Protein AF-A0AA35P364-F1 (afdb_monomer)

Solvent-accessible surface area (backbone atoms only — not comparable to full-atom values): 6582 Å² total; per-residue (Å²): 137,92,83,86,78,72,69,70,60,59,61,60,56,60,68,74,74,57,80,83,84,75,57,90,77,46,70,70,50,38,62,38,55,43,68,69,60,46,51,52,44,47,53,50,54,66,70,59,63,80,66,86,49,71,68,48,29,53,55,45,30,54,51,31,54,52,48,52,66,71,33,62,90,42,42,50,61,54,12,54,44,51,36,50,40,33,54,50,33,20,50,25,22,54,79,70,67,39,54,71,60,17,50,57,35,50,62,60,43,50,71,68,71,105

Foldseek 3Di:
DDDDPDPVVVVVVVVVPDPPPPPPPQPDQQAPFDNVLLVVLVVLLVVLPDDDDLVSLVVLLVSLVVSCVVCVPTDQLLHNSNLVSLCSNLVSCVVNVVNVVNVVSVVSCVVSVD

Secondary structure (DSSP, 8-state):
-----SSHHHHHHHHTSS-TTS-TTTHHHHT-S-HHHHHHHHHHHHHH----SHHHHHHHHHHHHHHHHHHTTT--TTSHHHHHHHHHHHHHHHHHT-HHHHHHHHHHHTTTT-

Nearest PDB structures (foldseek):
  7bj1-assembly1_A  TM=8.744E-01  e=1.783E-06  Homo sapiens
  6p7z-assembly1_A  TM=8.509E-01  e=1.883E-06  Homo sapiens
  6o9o-assembly1_A  TM=8.502E-01  e=2.759E-06  Homo sapiens
  3tg5-assembly1_A  TM=8.431E-01  e=6.091E-03  Homo sapiens
  6cby-assembly2_B  TM=8.152E-01  e=8.927E-03  Homo sapiens

Mean predicted aligned error: 10.07 Å

pLDDT: mean 78.32, std 21.32, range [32.66, 96.88]

Organism: NCBI:txid74358

Radius of gyration: 14.62 Å; Cα contacts (8 Å, |Δi|>4): 97; chains: 1; bounding box: 36×30×38 Å

Sequence (114 aa):
MDLHRPVYCFLLLFCCFLPWASLRGGDADMLAGDEQAWKEAKEAINKMGAPKSQEEWEQALVTCQTLLKKNATHLPDTNIYQLKVLDFAMDACINLGLLEEALLFGHRTLEPYR

Structure (mmCIF, N/CA/C/O backbone):
data_AF-A0AA35P364-F1
#
_entry.id   AF-A0AA35P364-F1
#
loop_
_atom_sit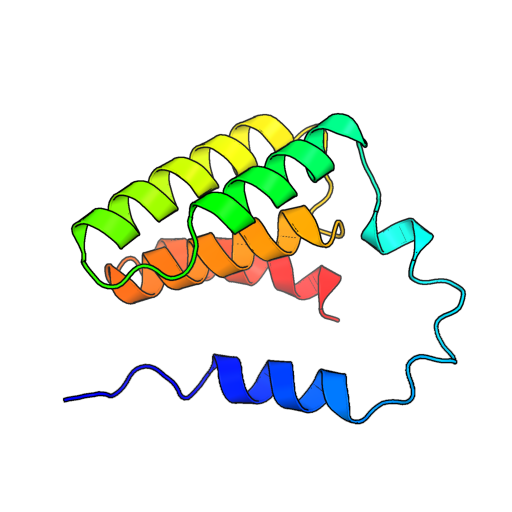e.group_PDB
_atom_site.id
_atom_site.type_symbol
_atom_site.label_atom_id
_atom_site.label_alt_id
_atom_site.label_comp_id
_atom_site.label_asym_id
_atom_site.label_entity_id
_atom_site.label_seq_id
_atom_site.pdbx_PDB_ins_code
_atom_site.Cartn_x
_atom_site.Cartn_y
_atom_site.Cartn_z
_atom_site.occupancy
_atom_site.B_iso_or_equiv
_atom_site.auth_seq_id
_atom_site.auth_comp_id
_atom_site.auth_asym_id
_atom_site.auth_atom_id
_atom_site.pdbx_PDB_model_num
ATOM 1 N N . MET A 1 1 ? -10.575 -4.869 23.273 1.00 32.66 1 MET A N 1
ATOM 2 C CA . MET A 1 1 ? -10.989 -6.184 22.738 1.00 32.66 1 MET A CA 1
ATOM 3 C C . MET A 1 1 ? -10.276 -6.337 21.413 1.00 32.66 1 MET A C 1
ATOM 5 O O . MET A 1 1 ? -10.788 -5.959 20.371 1.00 32.66 1 MET A O 1
ATOM 9 N N . ASP A 1 2 ? -9.025 -6.765 21.528 1.00 38.06 2 ASP A N 1
ATOM 10 C 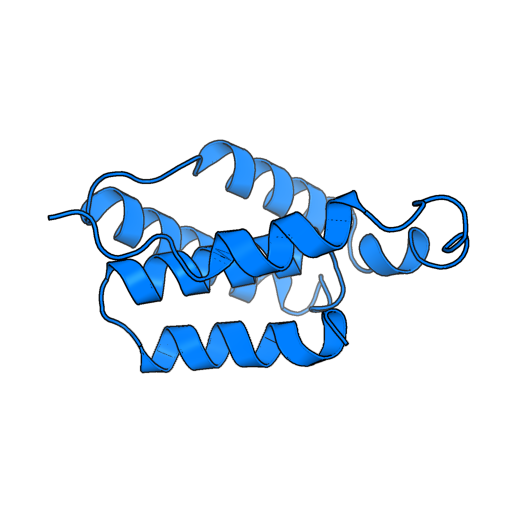CA . ASP A 1 2 ? -8.035 -6.870 20.466 1.00 38.06 2 ASP A CA 1
ATOM 11 C C . ASP A 1 2 ? -8.241 -8.156 19.675 1.00 38.06 2 ASP A C 1
ATOM 13 O O . ASP A 1 2 ? -7.766 -9.220 20.070 1.00 38.06 2 ASP A O 1
ATOM 17 N N . LEU A 1 3 ? -8.959 -8.065 18.559 1.00 37.12 3 LEU A N 1
ATOM 18 C CA . LEU A 1 3 ? -9.148 -9.201 17.662 1.00 37.12 3 LEU A CA 1
ATOM 19 C C . LEU A 1 3 ? -8.999 -8.786 16.193 1.00 37.12 3 LEU A C 1
ATOM 21 O O . LEU A 1 3 ? -9.902 -8.974 15.390 1.00 37.12 3 LEU A O 1
ATOM 25 N N . HIS A 1 4 ? -7.851 -8.208 15.826 1.00 40.41 4 HIS A N 1
ATOM 26 C CA . HIS A 1 4 ? -7.501 -8.042 14.408 1.00 40.41 4 HIS A CA 1
ATOM 27 C C . HIS A 1 4 ? -5.985 -8.069 14.135 1.00 40.41 4 HIS A C 1
ATOM 29 O O . HIS A 1 4 ? -5.447 -7.281 13.368 1.00 40.41 4 HIS A O 1
ATOM 35 N N . ARG A 1 5 ? -5.262 -8.993 14.782 1.00 45.03 5 ARG A N 1
ATOM 36 C CA . ARG A 1 5 ? -3.868 -9.340 14.436 1.00 45.03 5 ARG A CA 1
ATOM 37 C C . ARG A 1 5 ? -3.590 -10.847 14.229 1.00 45.03 5 ARG A C 1
ATOM 39 O O . ARG A 1 5 ? -2.567 -11.311 14.723 1.00 45.03 5 ARG A O 1
ATOM 46 N N . PRO A 1 6 ? -4.407 -11.658 13.518 1.00 38.94 6 PRO A N 1
ATOM 47 C CA . PRO A 1 6 ? -3.957 -13.010 13.179 1.00 38.94 6 PRO A CA 1
ATOM 48 C C . PRO A 1 6 ? -3.529 -13.208 11.716 1.00 38.94 6 PRO A C 1
ATOM 50 O O . PRO A 1 6 ? -2.921 -14.234 11.435 1.00 38.94 6 PRO A O 1
ATOM 53 N N . VAL A 1 7 ? -3.780 -12.277 10.784 1.00 45.25 7 VAL A N 1
ATOM 54 C CA . VAL A 1 7 ? -3.537 -12.562 9.349 1.00 45.25 7 VAL A CA 1
ATOM 55 C C . VAL A 1 7 ? -2.111 -12.207 8.898 1.00 45.25 7 VAL A C 1
ATOM 57 O O . VAL A 1 7 ? -1.451 -13.017 8.255 1.00 45.25 7 VAL A O 1
ATOM 60 N N . TYR A 1 8 ? -1.556 -11.073 9.338 1.00 43.06 8 TYR A N 1
ATOM 61 C CA . TYR A 1 8 ? -0.195 -10.652 8.953 1.00 43.06 8 TYR A CA 1
ATOM 62 C C . TYR A 1 8 ? 0.933 -11.421 9.648 1.00 43.06 8 TYR A C 1
ATOM 64 O O . TYR A 1 8 ? 2.072 -11.421 9.182 1.00 43.06 8 TYR A O 1
ATOM 72 N N . CYS A 1 9 ? 0.630 -12.114 10.748 1.00 40.34 9 CYS A N 1
ATOM 73 C CA . CYS A 1 9 ? 1.623 -12.932 11.439 1.00 40.34 9 CYS A CA 1
ATOM 74 C C . CYS A 1 9 ? 1.949 -14.216 10.656 1.00 40.34 9 CYS A C 1
ATOM 76 O O . CYS A 1 9 ? 3.049 -14.739 10.789 1.00 40.34 9 CYS A O 1
ATOM 78 N N . PHE A 1 10 ? 1.044 -14.708 9.801 1.00 38.28 10 PHE A N 1
ATOM 79 C CA . PHE A 1 10 ? 1.284 -15.938 9.038 1.00 38.28 10 PHE A CA 1
ATOM 80 C C . PHE A 1 10 ? 2.199 -15.734 7.821 1.00 38.28 10 PHE A C 1
ATOM 82 O O . PHE A 1 10 ? 3.036 -16.595 7.557 1.00 38.28 10 PHE A O 1
ATOM 89 N N . LEU A 1 11 ? 2.110 -14.598 7.116 1.00 42.56 11 LEU A N 1
ATOM 90 C CA . LEU A 1 11 ? 2.962 -14.345 5.943 1.00 42.56 11 LEU A CA 1
ATOM 91 C C . LEU A 1 11 ? 4.385 -13.902 6.317 1.00 42.56 11 LEU A C 1
ATOM 93 O O . LEU A 1 11 ? 5.354 -14.359 5.713 1.00 42.56 11 LEU A O 1
ATOM 97 N N . LEU A 1 12 ? 4.538 -13.063 7.348 1.00 47.41 12 LEU A N 1
ATOM 98 C CA . LEU A 1 12 ? 5.862 -12.617 7.800 1.00 47.41 12 LEU A CA 1
ATOM 99 C C . LEU A 1 12 ? 6.687 -13.753 8.421 1.00 47.41 12 LEU A C 1
ATOM 101 O O . LEU A 1 12 ? 7.913 -13.741 8.321 1.00 47.41 12 LEU A O 1
ATOM 105 N N . LEU A 1 13 ? 6.036 -14.758 9.019 1.00 43.19 13 LEU A N 1
ATOM 106 C CA . LEU A 1 13 ? 6.739 -15.922 9.558 1.00 43.19 13 LEU A CA 1
ATOM 107 C C . LEU A 1 13 ? 7.321 -16.807 8.444 1.00 43.19 13 LEU A C 1
ATOM 109 O O . LEU A 1 13 ? 8.389 -17.383 8.631 1.00 43.19 13 LEU A O 1
ATOM 113 N N . PHE A 1 14 ? 6.666 -16.898 7.280 1.00 36.34 14 PHE A N 1
ATOM 114 C CA . PHE A 1 14 ? 7.125 -17.761 6.186 1.00 36.34 14 PHE A CA 1
ATOM 115 C C . PHE A 1 14 ? 8.375 -17.203 5.478 1.00 36.34 14 PHE A C 1
ATOM 117 O O . PHE A 1 14 ? 9.250 -17.971 5.079 1.00 36.34 14 PHE A O 1
ATOM 124 N N . CYS A 1 15 ? 8.536 -15.876 5.415 1.00 45.09 15 CYS A N 1
ATOM 125 C CA . CYS A 1 15 ? 9.720 -15.237 4.821 1.00 45.09 15 CYS A CA 1
ATOM 126 C C . CYS A 1 15 ? 11.001 -15.344 5.670 1.00 45.09 15 CYS A C 1
ATOM 128 O O . CYS A 1 15 ? 12.094 -15.184 5.133 1.00 45.09 15 CYS A O 1
ATOM 130 N N . CYS A 1 16 ? 10.907 -15.625 6.973 1.00 40.28 16 CYS A N 1
ATOM 131 C CA . CYS A 1 16 ? 12.083 -15.671 7.854 1.00 40.28 16 CYS A CA 1
ATOM 132 C C . CYS A 1 16 ? 12.785 -17.041 7.916 1.00 40.28 16 CYS A C 1
ATOM 134 O O . CYS A 1 16 ? 13.871 -17.123 8.487 1.00 40.28 16 CYS A O 1
ATOM 136 N N . PHE A 1 17 ? 12.208 -18.108 7.345 1.00 41.53 17 PHE A N 1
ATOM 137 C CA . PHE A 1 17 ? 12.764 -19.471 7.447 1.00 41.53 17 PHE A CA 1
ATOM 138 C C . PHE A 1 17 ? 13.349 -20.049 6.151 1.00 41.53 17 PHE A C 1
ATOM 140 O O . PHE A 1 17 ? 13.976 -21.108 6.204 1.00 41.53 17 PHE A O 1
ATOM 147 N N . LEU A 1 18 ? 13.209 -19.383 5.002 1.00 46.38 18 LEU A N 1
ATOM 148 C CA . LEU A 1 18 ? 13.876 -19.816 3.773 1.00 46.38 18 LEU A CA 1
ATOM 149 C C . LEU A 1 18 ? 15.234 -19.112 3.629 1.00 46.38 18 LEU A C 1
ATOM 151 O O . LEU A 1 18 ? 15.290 -17.884 3.709 1.00 46.38 18 LEU A O 1
ATOM 155 N N . PRO A 1 19 ? 16.346 -19.845 3.413 1.00 38.75 19 PRO A N 1
ATOM 156 C CA . PRO A 1 19 ? 17.642 -19.231 3.165 1.00 38.75 19 PRO A CA 1
ATOM 157 C C . PRO A 1 19 ? 17.565 -18.291 1.954 1.00 38.75 19 PRO A C 1
ATOM 159 O O . PRO A 1 19 ? 17.461 -18.729 0.811 1.00 38.75 19 PRO A O 1
ATOM 162 N N . TRP A 1 20 ? 17.675 -16.991 2.220 1.00 43.34 20 TRP A N 1
ATOM 163 C CA . TRP A 1 20 ? 17.649 -15.863 1.274 1.00 43.34 20 TRP A CA 1
ATOM 164 C C . TRP A 1 20 ? 18.710 -15.946 0.147 1.00 43.34 20 TRP A C 1
ATOM 166 O O . TRP A 1 20 ? 18.773 -15.103 -0.740 1.00 43.34 20 TRP A O 1
ATOM 176 N N . ALA A 1 21 ? 19.573 -16.964 0.152 1.00 43.66 21 ALA A N 1
ATOM 177 C CA . ALA A 1 21 ? 20.761 -17.045 -0.693 1.00 43.66 21 ALA A CA 1
ATOM 178 C C . ALA A 1 21 ? 20.571 -17.756 -2.050 1.00 43.66 21 ALA A C 1
ATOM 180 O O . ALA A 1 21 ? 21.536 -17.848 -2.807 1.00 43.66 21 ALA A O 1
ATOM 181 N N . SER A 1 22 ? 19.375 -18.249 -2.397 1.00 37.53 22 SER A N 1
ATOM 182 C CA . SER A 1 22 ? 19.163 -18.949 -3.682 1.00 37.53 22 SER A CA 1
ATOM 183 C C . SER A 1 22 ? 18.381 -18.163 -4.738 1.00 37.53 22 SER A C 1
ATOM 185 O O . SER A 1 22 ? 18.352 -18.595 -5.888 1.00 37.53 22 SER A O 1
ATOM 187 N N . LEU A 1 23 ? 17.827 -16.987 -4.424 1.00 45.38 23 LEU A N 1
ATOM 188 C CA . LEU A 1 23 ? 17.059 -16.187 -5.388 1.00 45.38 23 LEU A CA 1
ATOM 189 C C . LEU A 1 23 ? 17.895 -15.050 -5.998 1.00 45.38 23 LEU A C 1
ATOM 191 O O . LEU A 1 23 ? 17.504 -13.889 -6.017 1.00 45.38 23 LEU A O 1
ATOM 195 N N . ARG A 1 24 ? 19.063 -15.385 -6.555 1.00 38.72 24 ARG A N 1
ATOM 196 C CA . ARG A 1 24 ? 19.960 -14.426 -7.233 1.00 38.72 24 ARG A CA 1
ATOM 197 C C . ARG A 1 24 ? 19.373 -13.831 -8.534 1.00 38.72 24 ARG A C 1
ATOM 199 O O . ARG A 1 24 ? 20.063 -13.090 -9.225 1.00 38.72 24 ARG A O 1
ATOM 206 N N . GLY A 1 25 ? 18.124 -14.171 -8.866 1.00 40.81 25 GLY A N 1
ATOM 207 C CA . GLY A 1 25 ? 17.333 -13.593 -9.956 1.00 40.81 25 GLY A CA 1
ATOM 208 C C . GLY A 1 25 ? 16.191 -12.664 -9.512 1.00 40.81 25 GLY A C 1
ATOM 209 O O . GLY A 1 25 ? 15.509 -12.145 -10.384 1.00 40.81 25 GLY A O 1
ATOM 210 N N . GLY A 1 26 ? 15.968 -12.455 -8.204 1.00 53.47 26 GLY A N 1
ATOM 211 C CA . GLY A 1 26 ? 14.803 -11.716 -7.683 1.00 53.47 26 GLY A CA 1
ATOM 212 C C . GLY A 1 26 ? 15.002 -10.210 -7.466 1.00 53.47 26 GLY A C 1
ATOM 213 O O . GLY A 1 26 ? 14.052 -9.447 -7.593 1.00 53.47 26 GLY A O 1
ATOM 214 N N . ASP A 1 27 ? 16.226 -9.748 -7.194 1.00 51.00 27 ASP A N 1
ATOM 215 C CA . ASP A 1 27 ? 16.455 -8.346 -6.793 1.00 51.00 27 ASP A CA 1
ATOM 216 C C . ASP A 1 27 ? 16.166 -7.329 -7.914 1.00 51.00 27 ASP A C 1
ATOM 218 O O . ASP A 1 27 ? 15.724 -6.212 -7.644 1.00 51.00 27 ASP A O 1
ATOM 222 N N . ALA A 1 28 ? 16.401 -7.709 -9.176 1.00 58.91 28 ALA A N 1
ATOM 223 C CA . ALA A 1 28 ? 16.143 -6.845 -10.330 1.00 58.91 28 ALA A CA 1
ATOM 224 C C . ALA A 1 28 ? 14.641 -6.669 -10.605 1.00 58.91 28 ALA A C 1
ATOM 226 O O . ALA A 1 28 ? 14.226 -5.609 -11.069 1.00 58.91 28 ALA A O 1
ATOM 227 N N . ASP A 1 29 ? 13.839 -7.686 -10.290 1.00 66.00 29 ASP A N 1
ATOM 228 C CA . ASP A 1 29 ? 12.388 -7.660 -10.482 1.00 66.00 29 ASP A CA 1
ATOM 229 C C . ASP A 1 29 ? 11.688 -6.926 -9.323 1.00 66.00 29 ASP A C 1
ATOM 231 O O . ASP A 1 29 ? 10.801 -6.102 -9.532 1.00 66.00 29 ASP A O 1
ATOM 235 N N . MET A 1 30 ? 12.192 -7.089 -8.092 1.00 74.94 30 MET A N 1
ATOM 236 C CA . MET A 1 30 ? 11.675 -6.398 -6.900 1.00 74.94 30 MET A CA 1
ATOM 237 C C . MET A 1 30 ? 11.795 -4.866 -6.960 1.00 74.94 30 MET A C 1
ATOM 239 O O . MET A 1 30 ? 11.048 -4.167 -6.272 1.00 74.94 30 MET A O 1
ATOM 243 N N . LEU A 1 31 ? 12.729 -4.334 -7.753 1.00 84.19 31 LEU A N 1
ATOM 244 C CA . LEU A 1 31 ? 12.940 -2.896 -7.965 1.00 84.19 31 LEU A CA 1
ATOM 245 C C . LEU A 1 31 ? 12.541 -2.437 -9.376 1.00 84.19 31 LEU A C 1
ATOM 247 O O . LEU A 1 31 ? 12.961 -1.363 -9.808 1.00 84.19 31 LEU A O 1
ATOM 251 N N . ALA A 1 32 ? 11.726 -3.223 -10.085 1.00 83.81 32 ALA A N 1
ATOM 252 C CA . ALA A 1 32 ? 11.249 -2.881 -11.419 1.00 83.81 32 ALA A CA 1
ATOM 253 C C . ALA A 1 32 ? 10.453 -1.563 -11.438 1.00 83.81 32 ALA A C 1
ATOM 255 O O . ALA A 1 32 ? 9.769 -1.209 -10.475 1.00 83.81 32 ALA A O 1
ATOM 256 N N . GLY A 1 33 ? 10.511 -0.851 -12.563 1.00 89.19 33 GLY A N 1
ATOM 257 C CA . GLY A 1 33 ? 9.856 0.446 -12.743 1.00 89.19 33 GLY A CA 1
ATOM 258 C C . GLY A 1 33 ? 10.771 1.641 -12.467 1.00 89.19 33 GLY A C 1
ATOM 259 O O . GLY A 1 33 ? 11.994 1.520 -12.410 1.00 89.19 33 GLY A O 1
ATOM 260 N N . ASP A 1 34 ? 10.166 2.821 -12.359 1.00 91.31 34 ASP A N 1
ATOM 261 C CA . ASP A 1 34 ? 10.885 4.085 -12.206 1.00 91.31 34 ASP A CA 1
ATOM 262 C C . ASP A 1 34 ? 11.522 4.236 -10.813 1.00 91.31 34 ASP A C 1
ATOM 264 O O . ASP A 1 34 ? 10.859 4.102 -9.779 1.00 91.31 34 ASP A O 1
ATOM 268 N N . GLU A 1 35 ? 12.822 4.550 -10.791 1.00 90.75 35 GLU A N 1
ATOM 269 C CA . GLU A 1 35 ? 13.596 4.650 -9.554 1.00 90.75 35 GLU A CA 1
ATOM 270 C C . GLU A 1 35 ? 13.127 5.772 -8.629 1.00 90.75 35 GLU A C 1
ATOM 272 O O . GLU A 1 35 ? 13.069 5.607 -7.406 1.00 90.75 35 GLU A O 1
ATOM 277 N N . GLN A 1 36 ? 12.771 6.914 -9.208 1.00 90.75 36 GLN A N 1
ATOM 278 C CA . GLN A 1 36 ?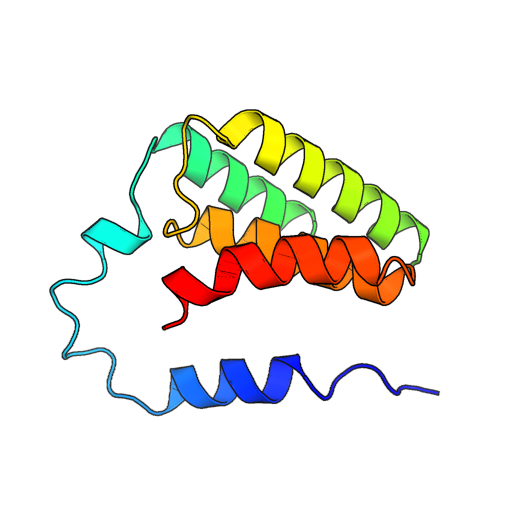 12.295 8.056 -8.449 1.00 90.75 36 GLN A CA 1
ATOM 279 C C . GLN A 1 36 ? 10.926 7.742 -7.831 1.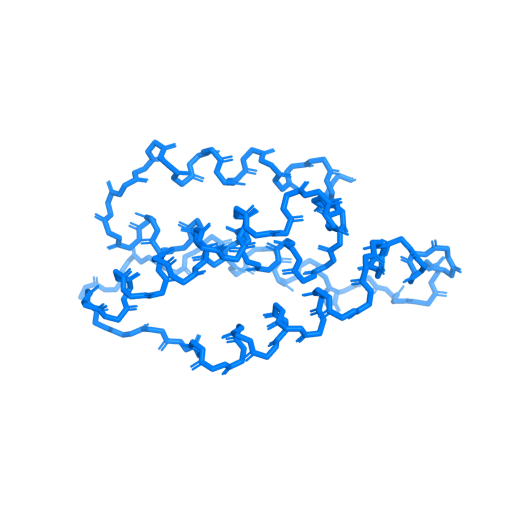00 90.75 36 GLN A C 1
ATOM 281 O O . GLN A 1 36 ? 10.703 8.019 -6.650 1.00 90.75 36 GLN A O 1
ATOM 286 N N . ALA A 1 37 ? 10.043 7.083 -8.584 1.00 91.81 37 ALA A N 1
ATOM 287 C CA . ALA A 1 37 ? 8.716 6.703 -8.116 1.00 91.81 37 ALA A CA 1
ATOM 288 C C . ALA A 1 37 ? 8.762 5.729 -6.927 1.00 91.81 37 ALA A C 1
ATOM 290 O O . ALA A 1 37 ? 8.054 5.937 -5.935 1.00 91.81 37 ALA A O 1
ATOM 291 N N . TRP A 1 38 ? 9.602 4.684 -6.973 1.00 90.75 38 TRP A N 1
ATOM 292 C CA . TRP A 1 38 ? 9.660 3.738 -5.853 1.00 90.75 38 TRP A CA 1
ATOM 293 C C . TRP A 1 38 ? 10.372 4.312 -4.624 1.00 90.75 38 TRP A C 1
ATOM 295 O O . TRP A 1 38 ? 10.013 3.967 -3.494 1.00 90.75 38 TRP A O 1
ATOM 305 N N . LYS A 1 39 ? 11.330 5.235 -4.802 1.00 92.88 39 LYS A N 1
ATOM 306 C CA . LYS A 1 39 ? 11.946 5.978 -3.688 1.00 92.88 39 LYS A CA 1
ATOM 307 C C . LYS A 1 39 ? 10.926 6.856 -2.968 1.00 92.88 39 LYS A C 1
ATOM 309 O O . LYS A 1 39 ? 10.864 6.830 -1.740 1.00 92.88 39 LYS A O 1
ATOM 314 N N . GLU A 1 40 ? 10.084 7.566 -3.713 1.00 93.56 40 GLU A N 1
ATOM 315 C CA . GLU A 1 40 ? 9.002 8.371 -3.139 1.00 93.56 40 GLU A CA 1
ATOM 316 C C . GLU A 1 40 ? 7.974 7.509 -2.396 1.00 93.56 40 GLU A C 1
ATOM 318 O O . GLU A 1 40 ? 7.575 7.851 -1.281 1.00 93.56 40 GLU A O 1
ATOM 323 N N . ALA A 1 41 ? 7.595 6.357 -2.963 1.00 92.38 41 ALA A N 1
ATOM 324 C CA . ALA A 1 41 ? 6.708 5.406 -2.294 1.00 92.38 41 ALA A CA 1
ATOM 325 C C . ALA A 1 41 ? 7.313 4.904 -0.971 1.00 92.38 41 ALA A C 1
ATOM 327 O O . ALA A 1 41 ? 6.645 4.916 0.065 1.00 92.38 41 ALA A O 1
ATOM 328 N N . LYS A 1 42 ? 8.602 4.538 -0.972 1.00 92.62 42 LYS A N 1
ATOM 329 C CA . LYS A 1 42 ? 9.341 4.130 0.233 1.00 92.62 42 LYS A CA 1
ATOM 330 C C . LYS A 1 42 ? 9.327 5.211 1.312 1.00 92.62 42 LYS A C 1
ATOM 332 O O . LYS A 1 42 ? 9.086 4.910 2.481 1.00 92.62 42 LYS A O 1
ATOM 337 N N . GLU A 1 43 ? 9.606 6.457 0.943 1.00 94.06 43 GLU A N 1
ATOM 338 C CA . GLU A 1 43 ? 9.588 7.573 1.888 1.00 94.06 43 GLU A CA 1
ATOM 339 C C . GLU A 1 43 ? 8.196 7.816 2.464 1.00 94.06 43 GLU A C 1
ATOM 341 O O . GLU A 1 43 ? 8.067 8.053 3.666 1.00 94.06 43 GLU A O 1
ATOM 346 N N . ALA A 1 44 ? 7.157 7.736 1.634 1.00 92.06 44 ALA A N 1
ATOM 347 C CA . ALA A 1 44 ? 5.786 7.921 2.081 1.00 92.06 44 ALA A CA 1
ATOM 348 C C . ALA A 1 44 ? 5.351 6.824 3.063 1.00 92.06 44 ALA A C 1
ATOM 350 O O . ALA A 1 44 ? 4.804 7.145 4.116 1.00 92.06 44 ALA A O 1
ATOM 351 N N . ILE A 1 45 ? 5.671 5.553 2.786 1.00 90.56 45 ILE A N 1
ATOM 352 C CA . ILE A 1 45 ? 5.409 4.434 3.710 1.00 90.56 45 ILE A CA 1
ATOM 353 C C . ILE A 1 45 ? 6.098 4.671 5.058 1.00 90.56 45 ILE A C 1
ATOM 355 O O . ILE A 1 45 ? 5.472 4.553 6.110 1.00 90.56 45 ILE A O 1
ATOM 359 N N . ASN A 1 46 ? 7.372 5.070 5.038 1.00 90.06 46 ASN A N 1
ATOM 360 C CA . ASN A 1 46 ? 8.113 5.347 6.268 1.00 90.06 46 ASN A CA 1
ATOM 361 C C . ASN A 1 46 ? 7.501 6.505 7.077 1.00 90.06 46 ASN A C 1
ATOM 363 O O . ASN A 1 46 ? 7.565 6.482 8.304 1.00 90.06 46 ASN A O 1
ATOM 367 N N . LYS A 1 47 ? 6.913 7.507 6.408 1.00 91.75 47 LYS A N 1
ATOM 368 C CA . LYS A 1 47 ? 6.230 8.636 7.061 1.00 91.75 47 LYS A CA 1
ATOM 369 C C . LYS A 1 47 ? 4.872 8.250 7.648 1.00 91.75 47 LYS A C 1
ATOM 371 O O . LYS A 1 47 ? 4.538 8.750 8.715 1.00 91.75 47 LYS A O 1
ATOM 376 N N . MET A 1 48 ? 4.109 7.382 6.979 1.00 88.25 48 MET A N 1
ATOM 377 C CA . MET A 1 48 ? 2.805 6.915 7.474 1.00 88.25 48 MET A CA 1
ATOM 378 C C . MET A 1 48 ? 2.935 6.060 8.744 1.00 88.25 48 MET A C 1
ATOM 380 O O . MET A 1 48 ? 2.038 6.071 9.583 1.00 88.25 48 MET A O 1
ATOM 384 N N . GLY A 1 49 ? 4.064 5.367 8.928 1.00 87.44 49 GLY A N 1
ATOM 385 C CA . GLY A 1 49 ? 4.348 4.629 10.158 1.00 87.44 49 GLY A CA 1
ATOM 386 C C . GLY A 1 49 ? 3.291 3.561 10.460 1.00 87.44 49 GLY A C 1
ATOM 387 O O . GLY A 1 49 ? 2.892 2.814 9.574 1.00 87.44 49 GLY A O 1
ATOM 388 N N . ALA A 1 50 ? 2.864 3.467 11.721 1.00 88.62 50 ALA A N 1
ATOM 389 C CA . ALA A 1 50 ? 1.827 2.537 12.167 1.00 88.62 50 ALA A CA 1
ATOM 390 C C . ALA A 1 50 ? 0.631 3.325 12.735 1.00 88.62 50 ALA A C 1
ATOM 392 O O . ALA A 1 50 ? 0.717 3.762 13.890 1.00 88.62 50 ALA A O 1
ATOM 393 N N . PRO A 1 51 ? -0.449 3.509 11.953 1.00 90.12 51 PRO A N 1
ATOM 394 C CA . PRO A 1 51 ? -1.655 4.203 12.391 1.00 90.12 51 PRO A CA 1
ATOM 395 C C . PRO A 1 51 ? -2.303 3.523 13.605 1.00 90.12 51 PRO A C 1
ATOM 397 O O . PRO A 1 51 ? -2.279 2.296 13.749 1.00 90.12 51 PRO A O 1
ATOM 400 N N . LYS A 1 52 ? -2.867 4.326 14.506 1.00 89.19 52 LYS A N 1
ATOM 401 C CA . LYS A 1 52 ? -3.483 3.895 15.772 1.00 89.19 52 LYS A CA 1
ATOM 402 C C . LYS A 1 52 ? -4.904 4.410 15.957 1.00 89.19 52 LYS A C 1
ATOM 404 O O . LYS A 1 52 ? -5.634 3.847 16.771 1.00 89.19 52 LYS A O 1
ATOM 409 N N . SER A 1 53 ? -5.289 5.467 15.249 1.00 93.81 53 SER A N 1
ATOM 410 C CA . SER A 1 53 ? -6.640 6.029 15.277 1.00 93.81 53 SER A CA 1
ATOM 411 C C . SER A 1 53 ? -7.338 5.862 13.928 1.00 93.81 53 SER A C 1
ATOM 413 O O . SER A 1 53 ? -6.693 5.648 12.904 1.00 93.81 53 SER A O 1
ATOM 415 N N . GLN A 1 54 ? -8.668 5.969 13.921 1.00 92.75 54 GLN A N 1
ATOM 416 C CA . GLN A 1 54 ? -9.444 5.912 12.681 1.00 92.75 54 GLN A CA 1
ATOM 417 C C . GLN A 1 54 ? -9.039 7.026 11.700 1.00 92.75 54 GLN A C 1
ATOM 419 O O . GLN A 1 54 ? -8.839 6.754 10.524 1.00 92.75 54 GLN A O 1
ATOM 424 N N . GLU A 1 55 ? -8.840 8.253 12.187 1.00 94.50 55 GLU A N 1
ATOM 425 C CA . GLU A 1 55 ? -8.409 9.394 11.366 1.00 94.50 55 GLU A CA 1
ATOM 426 C C . GLU A 1 55 ? -7.030 9.156 10.728 1.00 94.50 55 GLU A C 1
ATOM 428 O O . GLU A 1 55 ? -6.821 9.444 9.550 1.00 94.50 55 GLU A O 1
ATOM 433 N N . GLU A 1 56 ? -6.097 8.556 11.475 1.00 93.25 56 GLU A N 1
ATOM 434 C CA . GLU A 1 56 ? -4.785 8.183 10.939 1.00 93.25 56 GLU A CA 1
ATOM 435 C C . GLU A 1 56 ? -4.906 7.107 9.848 1.00 93.25 56 GLU A C 1
ATOM 437 O O . GLU A 1 56 ? -4.183 7.172 8.854 1.00 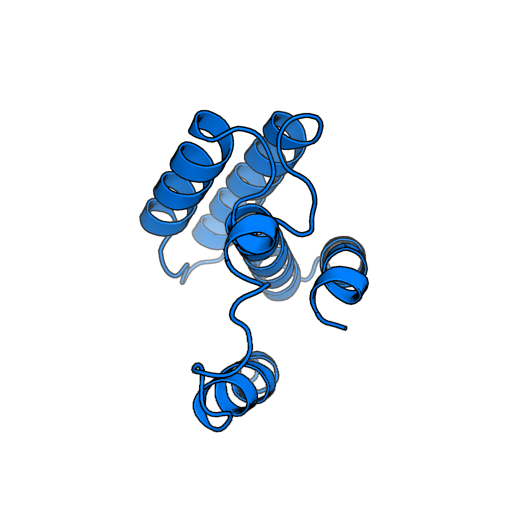93.25 56 GLU A O 1
ATOM 442 N N . TRP A 1 57 ? -5.836 6.151 9.987 1.00 95.38 57 TRP A N 1
ATOM 443 C CA . TRP A 1 57 ? -6.131 5.157 8.946 1.00 95.38 57 TRP A CA 1
ATOM 444 C C . TRP A 1 57 ? -6.768 5.780 7.697 1.00 95.38 57 TRP A C 1
ATOM 446 O O . TRP A 1 57 ? -6.412 5.405 6.581 1.00 95.38 57 TRP A O 1
ATOM 456 N N . GLU A 1 58 ? -7.664 6.754 7.857 1.00 96.12 58 GLU A N 1
ATOM 457 C CA . GLU A 1 58 ? -8.269 7.483 6.734 1.00 96.12 58 GLU A CA 1
ATOM 458 C C . GLU A 1 58 ? -7.205 8.275 5.961 1.00 96.12 58 GLU A C 1
ATOM 460 O O . GLU A 1 58 ? -7.112 8.184 4.733 1.00 96.12 58 GLU A O 1
ATOM 465 N N . GLN A 1 59 ? -6.330 8.993 6.669 1.00 95.50 59 GLN A N 1
ATOM 466 C CA . GLN A 1 59 ? -5.248 9.758 6.051 1.00 95.50 59 GLN A CA 1
ATOM 467 C C . GLN A 1 59 ? -4.207 8.856 5.366 1.00 95.50 59 GLN A C 1
ATOM 469 O O . GLN A 1 59 ? -3.724 9.167 4.268 1.00 95.50 59 GLN A O 1
ATOM 474 N N . ALA A 1 60 ? -3.892 7.718 5.986 1.00 94.69 60 ALA A N 1
ATOM 475 C CA . ALA A 1 60 ? -3.093 6.649 5.402 1.00 94.69 60 ALA A CA 1
ATOM 476 C C . ALA A 1 60 ? -3.691 6.132 4.086 1.00 94.69 60 ALA A C 1
ATOM 478 O O . ALA A 1 60 ? -2.984 6.060 3.076 1.00 94.69 60 ALA A O 1
ATOM 479 N N . LEU A 1 61 ? -4.990 5.815 4.070 1.00 96.31 61 LEU A N 1
ATOM 480 C CA . LEU A 1 61 ? -5.671 5.298 2.885 1.00 96.31 61 LEU A CA 1
ATOM 481 C C . LEU A 1 61 ? -5.643 6.310 1.734 1.00 96.31 61 LEU A C 1
ATOM 483 O O . LEU A 1 61 ? -5.274 5.952 0.614 1.00 96.31 61 LEU A O 1
ATOM 487 N N . VAL A 1 62 ? -5.940 7.584 2.009 1.00 96.88 62 VAL A N 1
ATOM 488 C CA . VAL A 1 62 ? -5.886 8.663 1.004 1.00 96.88 62 VAL A CA 1
ATOM 489 C C . VAL A 1 62 ? -4.481 8.795 0.413 1.00 96.88 62 VAL A C 1
ATOM 491 O O . VAL A 1 62 ? -4.313 8.935 -0.804 1.00 96.88 62 VAL A O 1
ATOM 494 N N . THR A 1 63 ? -3.454 8.714 1.260 1.00 95.94 63 THR A N 1
ATOM 495 C CA . THR A 1 63 ? -2.054 8.782 0.826 1.00 95.94 63 THR A CA 1
ATOM 496 C C . THR A 1 63 ? -1.708 7.593 -0.070 1.00 95.94 63 THR A C 1
ATOM 498 O O . THR A 1 63 ? -1.154 7.787 -1.155 1.00 95.94 63 THR A O 1
ATOM 501 N N . CYS A 1 64 ? -2.099 6.376 0.315 1.00 95.62 64 CYS A N 1
ATOM 502 C CA . CYS A 1 64 ? -1.871 5.177 -0.488 1.00 95.62 64 CYS A CA 1
ATOM 503 C C . CYS A 1 64 ? -2.587 5.246 -1.839 1.00 95.62 64 CYS A C 1
ATOM 505 O O . CYS A 1 64 ? -1.961 5.028 -2.872 1.00 95.62 64 CYS A O 1
ATOM 507 N N . GLN A 1 65 ? -3.867 5.621 -1.869 1.00 95.56 65 GLN A N 1
ATOM 508 C CA . GLN A 1 65 ? -4.626 5.774 -3.114 1.00 95.56 65 GLN A CA 1
ATOM 509 C C . GLN A 1 65 ? -3.993 6.815 -4.047 1.00 95.56 65 GLN A C 1
ATOM 511 O O . GLN A 1 65 ? -3.899 6.597 -5.258 1.00 95.56 65 GLN A O 1
ATOM 516 N N . THR A 1 66 ? -3.502 7.925 -3.487 1.00 96.12 66 THR A N 1
ATOM 517 C CA . THR A 1 66 ? -2.802 8.967 -4.249 1.00 96.12 66 THR A CA 1
ATOM 518 C C . THR A 1 66 ? -1.510 8.431 -4.862 1.00 96.12 66 THR A C 1
ATOM 520 O O . THR A 1 66 ? -1.265 8.647 -6.050 1.00 96.12 66 THR A O 1
ATOM 523 N N . LEU A 1 67 ? -0.708 7.693 -4.088 1.00 94.50 67 LEU A N 1
ATOM 524 C CA . LEU A 1 67 ? 0.519 7.056 -4.570 1.00 94.50 67 LEU A CA 1
ATOM 525 C C . LEU A 1 67 ? 0.233 6.012 -5.650 1.00 94.50 67 LEU A C 1
ATOM 527 O O . LEU A 1 67 ? 0.866 6.047 -6.699 1.00 94.50 67 LEU A O 1
ATOM 531 N N . LEU A 1 68 ? -0.749 5.132 -5.440 1.00 94.06 68 LEU A N 1
ATOM 532 C CA . LEU A 1 68 ? -1.119 4.094 -6.406 1.00 94.06 68 LEU A CA 1
ATOM 533 C C . LEU A 1 68 ? -1.591 4.703 -7.726 1.00 94.06 68 LEU A C 1
ATOM 535 O O . LEU A 1 68 ? -1.202 4.233 -8.792 1.00 94.06 68 LEU A O 1
ATOM 539 N N . LYS A 1 69 ? -2.390 5.775 -7.671 1.00 94.38 69 LYS A N 1
ATOM 540 C CA . LYS A 1 69 ? -2.846 6.489 -8.867 1.00 94.38 69 LYS A CA 1
ATOM 541 C C . LYS A 1 69 ? -1.696 7.203 -9.576 1.00 94.38 69 LYS A C 1
ATOM 543 O O . LYS A 1 69 ? -1.621 7.149 -10.800 1.00 94.38 69 LYS A O 1
ATOM 548 N N . LYS A 1 70 ? -0.804 7.857 -8.823 1.00 93.38 70 LYS A N 1
ATOM 549 C CA . LYS A 1 70 ? 0.388 8.525 -9.365 1.00 93.38 70 LYS A CA 1
ATOM 550 C C . LYS A 1 70 ? 1.331 7.523 -10.033 1.00 93.38 70 LYS A C 1
ATOM 552 O O . LYS A 1 70 ? 1.846 7.806 -11.106 1.00 93.38 70 LYS A O 1
ATOM 557 N N . ASN A 1 71 ? 1.527 6.360 -9.419 1.00 92.06 71 ASN A N 1
ATOM 558 C CA . ASN A 1 71 ? 2.520 5.376 -9.836 1.00 92.06 71 ASN A CA 1
ATOM 559 C C . ASN A 1 71 ? 1.979 4.326 -10.815 1.00 92.06 71 ASN A C 1
ATOM 561 O O . ASN A 1 71 ? 2.760 3.501 -11.275 1.00 92.06 71 ASN A O 1
ATOM 565 N N . ALA A 1 72 ? 0.692 4.358 -11.177 1.00 87.44 72 ALA A N 1
ATOM 566 C CA . ALA A 1 72 ? 0.047 3.338 -12.014 1.00 87.44 72 ALA A CA 1
ATOM 567 C C . ALA A 1 72 ? 0.755 3.073 -13.359 1.00 87.44 72 ALA A C 1
ATOM 569 O O . ALA A 1 72 ? 0.691 1.964 -13.877 1.00 87.44 72 ALA A O 1
ATOM 570 N N . THR A 1 73 ? 1.432 4.075 -13.928 1.00 88.50 73 THR A N 1
ATOM 571 C CA . THR A 1 73 ? 2.208 3.956 -15.178 1.00 88.50 73 THR A CA 1
ATOM 572 C C . THR A 1 73 ? 3.714 3.820 -14.960 1.00 88.50 73 THR A C 1
ATOM 574 O O . THR A 1 73 ? 4.453 3.641 -15.925 1.00 88.50 73 THR A O 1
ATOM 577 N N . HIS A 1 74 ? 4.180 3.951 -13.718 1.00 90.50 74 HIS A N 1
ATOM 578 C CA . HIS A 1 74 ? 5.600 4.046 -13.371 1.00 90.50 74 HIS A CA 1
ATOM 579 C C . HIS A 1 74 ? 6.109 2.830 -12.602 1.00 90.50 74 HIS A C 1
ATOM 581 O O . HIS A 1 74 ? 7.280 2.482 -12.744 1.00 90.50 74 HIS A O 1
ATOM 587 N N . LEU A 1 75 ? 5.250 2.188 -11.806 1.00 90.50 75 LEU A N 1
ATOM 588 C CA . LEU A 1 75 ? 5.596 1.032 -10.989 1.00 90.50 75 LEU A CA 1
ATOM 589 C C . LEU A 1 75 ? 4.658 -0.137 -11.301 1.00 90.50 75 LEU A C 1
ATOM 591 O O . LEU A 1 75 ? 3.442 0.017 -11.161 1.00 90.50 75 LEU A O 1
ATOM 595 N N . PRO A 1 76 ? 5.197 -1.303 -11.693 1.00 90.38 76 PRO A N 1
ATOM 596 C CA . PRO A 1 76 ? 4.405 -2.520 -11.739 1.00 90.38 76 PRO A CA 1
ATOM 597 C C . PRO A 1 76 ? 4.049 -2.967 -10.319 1.00 90.38 76 PRO A C 1
ATOM 599 O O . PRO A 1 76 ? 4.775 -2.684 -9.363 1.00 90.38 76 PRO A O 1
ATOM 602 N N . ASP A 1 77 ? 2.968 -3.733 -10.189 1.00 88.81 77 ASP A N 1
ATOM 603 C CA . ASP A 1 77 ? 2.572 -4.319 -8.904 1.00 88.81 77 ASP A CA 1
ATOM 604 C C . ASP A 1 77 ? 3.575 -5.378 -8.405 1.00 88.81 77 ASP A C 1
ATOM 606 O O . ASP A 1 77 ? 3.517 -5.741 -7.242 1.00 88.81 77 ASP A O 1
ATOM 610 N N . THR A 1 78 ? 4.545 -5.814 -9.221 1.00 85.88 78 THR A N 1
ATOM 611 C CA . THR A 1 78 ? 5.681 -6.653 -8.789 1.00 85.88 78 THR A CA 1
ATOM 612 C C . THR A 1 78 ? 6.755 -5.879 -8.013 1.00 85.88 78 THR A C 1
ATOM 614 O O . THR A 1 78 ? 7.560 -6.482 -7.302 1.00 85.88 78 THR A O 1
ATOM 617 N N . ASN A 1 79 ? 6.774 -4.541 -8.094 1.00 90.06 79 ASN A N 1
ATOM 618 C CA . ASN A 1 79 ? 7.719 -3.726 -7.335 1.00 90.06 79 ASN A CA 1
ATOM 619 C C . ASN A 1 79 ? 7.419 -3.818 -5.830 1.00 90.06 79 ASN A C 1
ATOM 621 O O . ASN A 1 79 ? 6.298 -3.570 -5.384 1.00 90.06 79 ASN A O 1
ATOM 625 N N . ILE A 1 80 ? 8.444 -4.076 -5.015 1.00 89.44 80 ILE A N 1
ATOM 626 C CA . ILE A 1 80 ? 8.289 -4.297 -3.570 1.00 89.44 80 ILE A CA 1
ATOM 627 C C . ILE A 1 80 ? 7.694 -3.094 -2.824 1.00 89.44 80 ILE A C 1
ATOM 629 O O . ILE A 1 80 ? 7.026 -3.255 -1.803 1.00 89.44 80 ILE A O 1
ATOM 633 N N . TYR A 1 81 ? 7.936 -1.873 -3.296 1.00 91.38 81 TYR A N 1
ATOM 634 C CA . TYR A 1 81 ? 7.387 -0.671 -2.677 1.00 91.38 81 TYR A CA 1
ATOM 635 C C . TYR A 1 81 ? 5.943 -0.432 -3.109 1.00 91.38 81 TYR A C 1
ATOM 637 O O . TYR A 1 81 ? 5.139 -0.030 -2.275 1.00 91.38 81 TYR A O 1
ATOM 645 N N . GLN A 1 82 ? 5.594 -0.749 -4.358 1.00 93.00 82 GLN A N 1
ATOM 646 C CA . GLN A 1 82 ? 4.205 -0.751 -4.820 1.00 93.00 82 GLN A CA 1
ATOM 647 C C . GLN A 1 82 ? 3.373 -1.789 -4.049 1.00 93.00 82 GLN A C 1
ATOM 649 O O . GLN A 1 82 ? 2.297 -1.452 -3.556 1.00 93.00 82 GLN A O 1
ATOM 654 N N . LEU A 1 83 ? 3.909 -3.000 -3.846 1.00 91.44 83 LEU A N 1
ATOM 655 C CA . LEU A 1 83 ? 3.297 -4.031 -2.998 1.00 91.44 83 LEU A CA 1
ATOM 656 C C . LEU A 1 83 ? 3.060 -3.543 -1.577 1.00 91.44 83 LEU A C 1
ATOM 658 O O . LEU A 1 83 ? 1.959 -3.670 -1.061 1.00 91.44 83 LEU A O 1
ATOM 662 N N . LYS A 1 84 ? 4.052 -2.896 -0.963 1.00 91.81 84 LYS A N 1
ATOM 663 C CA . LYS A 1 84 ? 3.886 -2.347 0.387 1.00 91.81 84 LYS A CA 1
ATOM 664 C C . LYS A 1 84 ? 2.807 -1.272 0.464 1.00 91.81 84 LYS A C 1
ATOM 666 O O . LYS A 1 84 ? 2.116 -1.203 1.474 1.00 91.81 84 LYS A O 1
ATOM 671 N N . VAL A 1 85 ? 2.654 -0.432 -0.564 1.00 94.50 85 VAL A N 1
ATOM 672 C CA . VAL A 1 85 ? 1.545 0.535 -0.609 1.00 94.50 85 VAL A CA 1
ATOM 673 C C . VAL A 1 85 ? 0.203 -0.194 -0.736 1.00 94.50 85 VAL A C 1
ATOM 675 O O . VAL A 1 85 ? -0.754 0.201 -0.075 1.00 94.50 85 VAL A O 1
ATOM 678 N N . LEU A 1 86 ? 0.127 -1.257 -1.542 1.00 93.81 86 LEU A N 1
ATOM 679 C CA . LEU A 1 86 ? -1.076 -2.088 -1.671 1.00 93.81 86 LEU A CA 1
ATOM 680 C C . LEU A 1 86 ? -1.452 -2.773 -0.355 1.00 93.81 86 LEU A C 1
ATOM 682 O O . LEU A 1 86 ? -2.606 -2.681 0.059 1.00 93.81 86 LEU A O 1
ATOM 686 N N . ASP A 1 87 ? -0.488 -3.393 0.323 1.00 92.12 87 ASP A N 1
ATOM 687 C CA . ASP A 1 87 ? -0.699 -4.043 1.618 1.00 92.12 87 ASP A CA 1
ATOM 688 C C . ASP A 1 87 ? -1.179 -3.043 2.669 1.00 92.12 87 ASP A C 1
ATOM 690 O O . ASP A 1 87 ? -2.113 -3.325 3.417 1.00 92.12 87 ASP A O 1
ATOM 694 N N . PHE A 1 88 ? -0.581 -1.849 2.691 1.00 93.56 88 PHE A N 1
ATOM 695 C CA . PHE A 1 88 ? -0.956 -0.797 3.630 1.00 93.56 88 PHE A CA 1
ATOM 696 C C . PHE A 1 88 ? -2.347 -0.222 3.333 1.00 93.56 88 PHE A C 1
ATOM 698 O O . PHE A 1 88 ? -3.112 0.052 4.256 1.00 93.56 88 PHE A O 1
ATOM 705 N N . ALA A 1 89 ? -2.707 -0.069 2.054 1.00 95.19 89 ALA A N 1
ATOM 706 C CA . ALA A 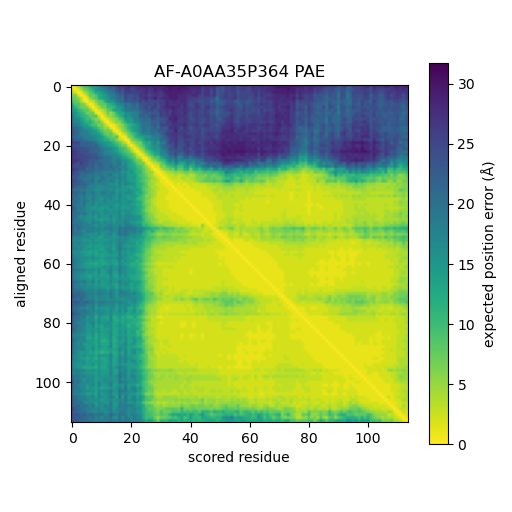1 89 ? -4.053 0.327 1.645 1.00 95.19 89 ALA A CA 1
ATOM 707 C C . ALA A 1 89 ? -5.090 -0.733 2.042 1.00 95.19 89 ALA A C 1
ATOM 709 O O . ALA A 1 89 ? -6.149 -0.391 2.561 1.00 95.19 89 ALA A O 1
ATOM 710 N N . MET A 1 90 ? -4.766 -2.014 1.850 1.00 94.19 90 MET A N 1
ATOM 711 C CA . MET A 1 90 ? -5.596 -3.136 2.284 1.00 94.19 90 MET A CA 1
ATOM 712 C C . MET A 1 90 ? -5.794 -3.124 3.805 1.00 94.19 90 MET A C 1
ATOM 714 O O . MET A 1 90 ? -6.933 -3.207 4.264 1.00 94.19 90 MET A O 1
ATOM 718 N N . ASP A 1 91 ? -4.719 -2.952 4.578 1.00 92.88 91 ASP A N 1
ATOM 719 C CA . ASP A 1 91 ? -4.766 -2.805 6.036 1.00 92.88 91 ASP A CA 1
ATOM 720 C C . ASP A 1 91 ? -5.667 -1.645 6.465 1.00 92.88 91 ASP A C 1
ATOM 722 O O . ASP A 1 91 ? -6.523 -1.803 7.340 1.00 92.88 91 ASP A O 1
ATOM 726 N N . ALA A 1 92 ? -5.507 -0.480 5.836 1.00 93.94 92 ALA A N 1
ATOM 727 C CA . ALA A 1 92 ? -6.322 0.688 6.134 1.00 93.94 92 ALA A CA 1
ATOM 728 C C . ALA A 1 92 ? -7.804 0.425 5.833 1.00 93.94 92 ALA A C 1
ATOM 730 O O . ALA A 1 92 ? -8.652 0.662 6.691 1.00 93.94 92 ALA A O 1
ATOM 731 N N . CYS A 1 93 ? -8.125 -0.151 4.672 1.00 94.81 93 CYS A N 1
ATOM 732 C CA . CYS A 1 93 ? -9.492 -0.535 4.325 1.00 94.81 93 CYS A CA 1
ATOM 733 C C . CYS A 1 93 ? -10.087 -1.525 5.338 1.00 94.81 93 CYS A C 1
ATOM 735 O O . CYS A 1 93 ? -11.227 -1.348 5.760 1.00 94.81 93 CYS A O 1
ATOM 737 N N . ILE A 1 94 ? -9.325 -2.527 5.784 1.00 92.44 94 ILE A N 1
ATOM 738 C CA . ILE A 1 94 ? -9.765 -3.484 6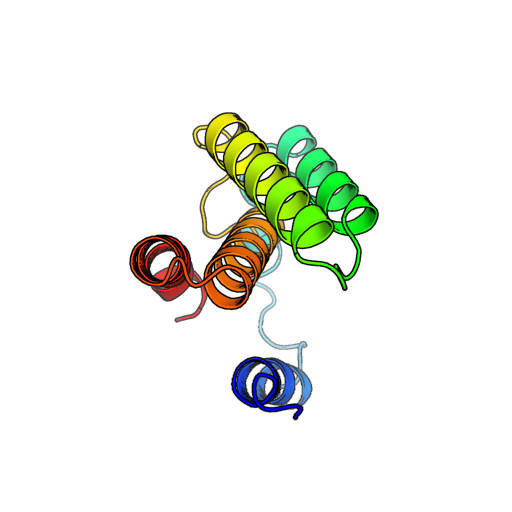.810 1.00 92.44 94 ILE A CA 1
ATOM 739 C C . ILE A 1 94 ? -10.079 -2.768 8.129 1.00 92.44 94 ILE A C 1
ATOM 741 O O . ILE A 1 94 ? -11.147 -2.985 8.703 1.00 92.44 94 ILE A O 1
ATOM 745 N N . ASN A 1 95 ? -9.183 -1.894 8.597 1.00 92.50 95 ASN A N 1
ATOM 746 C CA . ASN A 1 95 ? -9.368 -1.159 9.851 1.00 92.50 95 ASN A CA 1
ATOM 747 C C . ASN A 1 95 ? -10.531 -0.150 9.785 1.00 92.50 95 ASN A C 1
ATOM 749 O O . ASN A 1 95 ? -11.123 0.158 10.817 1.00 92.50 95 ASN A O 1
ATOM 753 N N . LEU A 1 96 ? -10.889 0.322 8.587 1.00 93.81 96 LEU A N 1
ATOM 754 C CA . LEU A 1 96 ? -12.026 1.216 8.334 1.00 93.81 96 LEU A CA 1
ATOM 755 C C . LEU A 1 96 ? -13.330 0.477 7.978 1.00 93.81 96 LEU A C 1
ATOM 757 O O . LEU A 1 96 ? -14.367 1.114 7.803 1.00 93.81 96 LEU A O 1
ATOM 761 N N . GLY A 1 97 ? -13.306 -0.854 7.861 1.00 92.50 97 GLY A N 1
ATOM 762 C CA . GLY A 1 97 ? -14.473 -1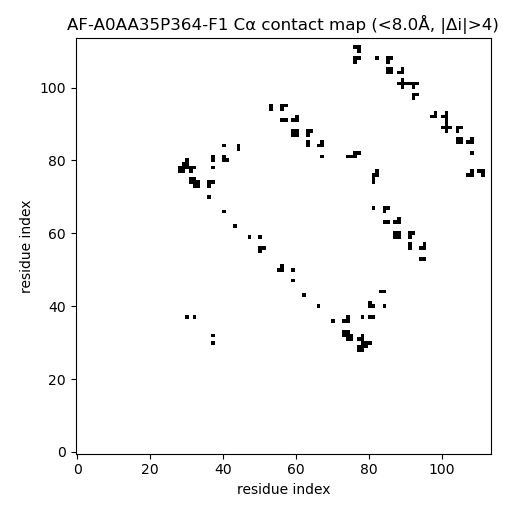.660 7.481 1.00 92.50 97 GLY A CA 1
ATOM 763 C C . GLY A 1 97 ? -14.824 -1.641 5.984 1.00 92.50 97 GLY A C 1
ATOM 764 O O . GLY A 1 97 ? -15.895 -2.109 5.600 1.00 92.50 97 GLY A O 1
ATOM 765 N N . LEU A 1 98 ? -13.931 -1.146 5.124 1.00 94.00 98 LEU A N 1
ATOM 766 C CA . LEU A 1 98 ? -14.078 -1.053 3.665 1.00 94.00 98 LEU A CA 1
ATOM 767 C C . LEU A 1 98 ? -13.641 -2.362 2.979 1.00 94.00 98 LEU A C 1
ATOM 769 O O . LEU A 1 98 ? -12.668 -2.412 2.227 1.00 94.00 98 LEU A O 1
ATOM 773 N N . LEU A 1 99 ? -14.341 -3.461 3.269 1.00 90.38 99 LEU A N 1
ATOM 774 C CA . LEU A 1 99 ? -13.893 -4.813 2.895 1.00 90.38 99 LEU A CA 1
ATOM 775 C C . LEU A 1 99 ? -13.842 -5.070 1.380 1.00 90.38 99 LEU A C 1
ATOM 777 O O . LEU A 1 99 ? -12.985 -5.821 0.916 1.00 90.38 99 LEU A O 1
ATOM 781 N N . GLU A 1 100 ? -14.729 -4.449 0.603 1.00 92.06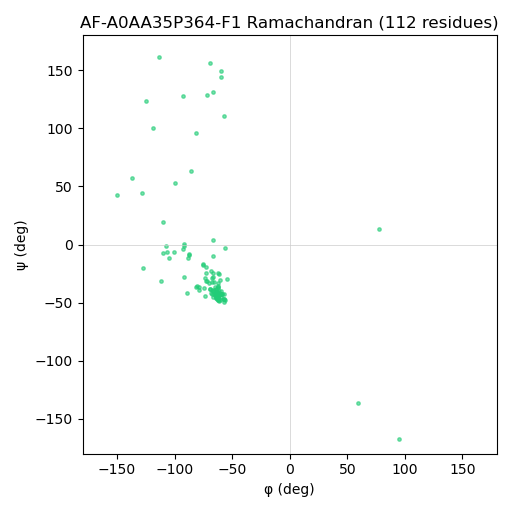 100 GLU A N 1
ATOM 782 C CA . GLU A 1 100 ? -14.727 -4.582 -0.860 1.00 92.06 100 GLU A CA 1
ATOM 783 C C . GLU A 1 100 ? -13.466 -3.960 -1.476 1.00 92.06 100 GLU A C 1
ATOM 785 O O . GLU A 1 100 ? -12.818 -4.570 -2.326 1.00 92.06 100 GLU A O 1
ATOM 790 N N . GLU A 1 101 ? -13.058 -2.784 -0.996 1.00 90.31 101 GLU A N 1
ATOM 791 C CA . GLU A 1 101 ? -11.827 -2.122 -1.437 1.00 90.31 101 GLU A CA 1
ATOM 792 C C . GLU A 1 101 ? -10.580 -2.874 -0.965 1.00 90.31 101 GLU A C 1
ATOM 794 O O . GLU A 1 101 ? -9.633 -3.041 -1.736 1.00 90.31 101 GLU A O 1
ATOM 799 N N . ALA A 1 102 ? -10.602 -3.411 0.260 1.00 91.69 102 ALA A N 1
ATOM 800 C CA . ALA A 1 102 ? -9.530 -4.269 0.758 1.00 91.69 102 ALA A CA 1
ATOM 801 C C . ALA A 1 102 ? -9.303 -5.482 -0.161 1.00 91.69 102 ALA A C 1
ATOM 803 O O . ALA A 1 102 ? -8.160 -5.811 -0.479 1.00 91.69 102 ALA A O 1
ATOM 804 N N . LEU A 1 103 ? -10.382 -6.113 -0.640 1.00 89.44 103 LEU A N 1
ATOM 805 C CA . LEU A 1 103 ? -10.298 -7.242 -1.566 1.00 89.44 103 LEU A CA 1
ATOM 806 C C . LEU A 1 103 ? -9.681 -6.841 -2.914 1.00 89.44 103 LEU A C 1
ATOM 808 O O . LEU A 1 103 ? -8.895 -7.606 -3.473 1.00 89.44 103 LEU A O 1
ATOM 812 N N . LEU A 1 104 ? -9.997 -5.647 -3.428 1.00 91.88 104 LEU A N 1
ATOM 813 C CA . LEU A 1 104 ? -9.410 -5.138 -4.672 1.00 91.88 104 LEU A CA 1
ATOM 814 C C . LEU A 1 104 ? -7.897 -4.931 -4.545 1.00 91.88 104 LEU A C 1
ATOM 816 O O . LEU A 1 104 ? -7.153 -5.299 -5.458 1.00 91.88 104 LEU A O 1
ATOM 820 N N . PHE A 1 105 ? -7.432 -4.377 -3.423 1.00 88.94 105 PHE A N 1
ATOM 821 C CA . PHE A 1 105 ? -5.998 -4.233 -3.167 1.00 88.94 105 PHE A CA 1
ATOM 822 C C . PHE A 1 105 ? -5.317 -5.592 -2.985 1.00 88.94 105 PHE A C 1
ATOM 824 O O . PHE A 1 105 ? -4.302 -5.839 -3.632 1.00 88.94 105 PHE A O 1
ATOM 831 N N . GLY A 1 106 ? -5.914 -6.503 -2.211 1.00 83.81 106 GLY A N 1
ATOM 832 C CA . GLY A 1 106 ? -5.380 -7.852 -2.014 1.00 83.81 106 GLY A CA 1
ATOM 833 C C . GLY A 1 106 ? -5.306 -8.674 -3.303 1.00 83.81 106 GLY A C 1
ATOM 834 O O . GLY A 1 106 ? -4.335 -9.386 -3.528 1.00 83.81 106 GLY A O 1
ATOM 835 N N . HIS A 1 107 ? -6.276 -8.546 -4.212 1.00 87.19 107 HIS A N 1
ATOM 836 C CA . HIS A 1 107 ? -6.229 -9.255 -5.495 1.00 87.19 107 HIS A CA 1
ATOM 837 C C . HIS A 1 107 ? -5.017 -8.841 -6.345 1.00 87.19 107 HIS A C 1
ATOM 839 O O . HIS A 1 107 ? -4.425 -9.675 -7.028 1.00 87.19 107 HIS A O 1
ATOM 845 N N . ARG A 1 108 ? -4.623 -7.562 -6.293 1.00 85.94 108 ARG A N 1
ATOM 846 C CA . ARG A 1 108 ? -3.457 -7.045 -7.026 1.00 85.94 108 ARG A CA 1
ATOM 847 C C . ARG A 1 108 ? -2.126 -7.586 -6.500 1.00 85.94 108 ARG A C 1
ATOM 849 O O . ARG A 1 108 ? -1.168 -7.630 -7.261 1.00 85.94 108 ARG A O 1
ATOM 856 N N . THR A 1 109 ? -2.066 -8.038 -5.247 1.00 80.81 109 THR A N 1
ATOM 857 C CA . THR A 1 109 ? -0.840 -8.603 -4.661 1.00 80.81 109 THR A CA 1
ATOM 858 C C . THR A 1 109 ? -0.696 -10.113 -4.887 1.00 80.81 109 THR A C 1
ATOM 860 O O . THR A 1 109 ? 0.389 -10.654 -4.695 1.00 80.81 109 THR A O 1
ATOM 863 N N . LEU A 1 110 ? -1.743 -10.810 -5.352 1.00 78.12 110 LEU A N 1
ATOM 864 C CA . LEU A 1 110 ? -1.741 -12.276 -5.479 1.00 78.12 110 LEU A CA 1
ATOM 865 C C . LEU A 1 110 ? -0.711 -12.833 -6.466 1.00 78.12 110 LEU A C 1
ATOM 867 O O . LEU A 1 110 ? -0.139 -13.886 -6.201 1.00 78.12 110 LEU A O 1
ATOM 871 N N . GLU A 1 111 ? -0.528 -12.188 -7.618 1.00 75.38 111 GLU A N 1
ATOM 872 C CA . GLU A 1 111 ? 0.421 -12.660 -8.635 1.00 75.38 111 GLU A CA 1
ATOM 873 C C . GLU A 1 111 ? 1.876 -12.402 -8.218 1.00 75.38 111 GLU A C 1
ATOM 875 O O . GLU A 1 111 ? 2.644 -13.360 -8.232 1.00 75.38 111 GLU A O 1
ATOM 880 N N . PRO A 1 112 ? 2.226 -11.217 -7.685 1.00 69.69 112 PRO A N 1
ATOM 881 C CA . PRO A 1 112 ? 3.557 -10.986 -7.128 1.00 69.69 112 PRO A CA 1
ATOM 882 C C . PRO A 1 112 ? 3.937 -11.873 -5.930 1.00 69.69 112 PRO A C 1
ATOM 884 O O . PRO A 1 112 ? 5.121 -12.072 -5.673 1.00 69.69 112 PRO A O 1
ATOM 887 N N . TYR A 1 113 ? 2.960 -12.378 -5.165 1.00 64.94 113 TYR A N 1
ATOM 888 C CA . TYR A 1 113 ? 3.204 -13.279 -4.028 1.00 64.94 113 TYR A CA 1
ATOM 889 C C . TYR A 1 113 ? 3.265 -14.769 -4.390 1.00 64.94 113 TYR A C 1
ATOM 891 O O . TYR A 1 113 ? 3.559 -15.584 -3.510 1.00 64.94 113 TYR A O 1
ATOM 899 N N . ARG A 1 114 ? 2.936 -15.141 -5.630 1.00 67.06 114 ARG A N 1
ATOM 900 C CA . ARG A 1 114 ? 2.914 -16.538 -6.078 1.00 67.06 114 ARG A CA 1
ATOM 901 C C . ARG A 1 114 ? 4.320 -17.072 -6.347 1.00 67.06 114 ARG A C 1
ATOM 903 O O . ARG A 1 114 ? 4.524 -18.265 -6.025 1.00 67.06 114 ARG A O 1
#